Protein AF-A0A1J5FSB3-F1 (afdb_monomer)

Solvent-accessible surface area (backbone atoms only — not comparable to full-atom values): 5185 Å² total; per-residue (Å²): 134,84,80,78,75,77,78,83,49,35,20,45,65,51,96,86,60,67,82,66,39,70,69,32,72,67,39,48,50,53,51,49,50,51,52,50,50,52,52,51,51,49,55,57,40,57,76,73,42,94,46,73,68,60,35,48,68,63,43,52,61,54,50,51,52,52,50,48,52,52,51,50,50,49,61,74,51,21,58,75,86,76,74,75,81,125

Structure (mmCIF, N/CA/C/O backbone):
data_AF-A0A1J5FSB3-F1
#
_entry.id   AF-A0A1J5FSB3-F1
#
loop_
_atom_site.group_PDB
_atom_site.id
_atom_site.type_symbol
_atom_site.label_atom_id
_atom_site.label_alt_id
_atom_site.label_comp_id
_atom_site.label_asym_id
_atom_site.label_entity_id
_atom_site.label_seq_id
_atom_site.pdbx_PDB_ins_code
_atom_site.Cartn_x
_atom_site.Cartn_y
_atom_site.Cartn_z
_atom_site.occupancy
_atom_site.B_iso_or_equiv
_atom_site.auth_seq_id
_atom_site.auth_comp_id
_atom_site.auth_asym_id
_atom_site.auth_atom_id
_atom_site.pdbx_PDB_model_num
ATOM 1 N N . MET A 1 1 ? -21.614 0.243 35.858 1.00 34.00 1 MET A N 1
ATOM 2 C CA . MET A 1 1 ? -20.720 0.911 34.885 1.00 34.00 1 MET A CA 1
ATOM 3 C C . MET A 1 1 ? -20.338 -0.106 33.824 1.00 34.00 1 MET A C 1
ATOM 5 O O . MET A 1 1 ? -19.450 -0.920 34.047 1.00 34.00 1 MET A O 1
ATOM 9 N N . GLU A 1 2 ? -21.073 -0.127 32.716 1.00 33.06 2 GLU A N 1
ATOM 10 C CA . GLU A 1 2 ? -20.848 -1.064 31.615 1.00 33.06 2 GLU A CA 1
ATOM 11 C C . GLU A 1 2 ? -19.587 -0.629 30.854 1.00 33.06 2 GLU A C 1
ATOM 13 O O . GLU A 1 2 ? -19.553 0.421 30.209 1.00 33.06 2 GLU A O 1
ATOM 18 N N . LYS A 1 3 ? -18.492 -1.382 31.013 1.00 35.75 3 LYS A N 1
ATOM 19 C CA . LYS A 1 3 ? -17.249 -1.149 30.271 1.00 35.75 3 LYS A CA 1
ATOM 20 C C . LYS A 1 3 ? -17.505 -1.514 28.811 1.00 35.75 3 LYS A C 1
ATOM 22 O O . LYS A 1 3 ? -17.314 -2.658 28.415 1.00 35.75 3 LYS A O 1
ATOM 27 N N . MET A 1 4 ? -17.922 -0.533 28.015 1.00 41.03 4 MET A N 1
ATOM 28 C CA . MET A 1 4 ? -17.986 -0.633 26.557 1.00 41.03 4 MET A CA 1
ATOM 29 C C . MET A 1 4 ? -16.574 -0.898 26.028 1.00 41.03 4 MET A C 1
ATOM 31 O O . MET A 1 4 ? -15.783 0.026 25.820 1.00 41.03 4 MET A O 1
ATOM 35 N N . THR A 1 5 ? -16.222 -2.172 25.865 1.00 43.50 5 THR A N 1
ATOM 36 C CA . THR A 1 5 ? -14.940 -2.607 25.315 1.00 43.50 5 THR A CA 1
ATOM 37 C C . THR A 1 5 ? -14.821 -2.061 23.897 1.00 43.50 5 THR A C 1
ATOM 39 O O . THR A 1 5 ? -15.413 -2.598 22.958 1.00 43.50 5 THR A O 1
ATOM 42 N N . LYS A 1 6 ? -14.084 -0.956 23.731 1.00 53.03 6 LYS A N 1
ATOM 43 C CA . LYS A 1 6 ? -13.707 -0.432 22.416 1.00 53.03 6 LYS A CA 1
ATOM 44 C C . LYS A 1 6 ? -12.911 -1.522 21.700 1.00 53.03 6 LYS A C 1
ATOM 46 O O . LYS A 1 6 ? -11.727 -1.702 21.981 1.00 53.03 6 LYS A O 1
ATOM 51 N N . LYS A 1 7 ? -13.558 -2.266 20.798 1.00 55.81 7 LYS A N 1
ATOM 52 C CA . LYS A 1 7 ? -12.867 -3.159 19.861 1.00 55.81 7 LYS A CA 1
ATOM 53 C C . LYS A 1 7 ? -11.830 -2.313 19.109 1.00 55.81 7 LYS A C 1
ATOM 55 O O . LYS A 1 7 ? -12.182 -1.311 18.490 1.00 55.81 7 LYS A O 1
ATOM 60 N N . LYS A 1 8 ? -10.545 -2.657 19.240 1.00 56.50 8 LYS A N 1
ATOM 61 C CA . LYS A 1 8 ? -9.448 -2.005 18.511 1.00 56.50 8 LYS A CA 1
ATOM 62 C C . LYS A 1 8 ? -9.407 -2.583 17.099 1.00 56.50 8 LYS A C 1
ATOM 64 O O . LYS A 1 8 ? -8.846 -3.653 16.894 1.00 56.50 8 LYS A O 1
ATOM 69 N N . TYR A 1 9 ? -10.008 -1.887 16.145 1.00 64.12 9 TYR A N 1
ATOM 70 C CA . TYR A 1 9 ? -9.903 -2.235 14.729 1.00 64.12 9 TYR A CA 1
ATOM 71 C C . TYR A 1 9 ? -8.613 -1.686 14.122 1.00 64.12 9 TYR A C 1
ATOM 73 O O . TYR A 1 9 ? -8.091 -0.665 14.583 1.00 64.12 9 TYR A O 1
ATOM 81 N N . TRP A 1 10 ? -8.095 -2.375 13.103 1.00 61.00 10 TRP A N 1
ATOM 82 C CA . TRP A 1 10 ? -6.838 -2.005 12.448 1.00 61.00 10 TRP A CA 1
ATOM 83 C C . TRP A 1 10 ? -6.998 -0.789 11.542 1.00 61.00 10 TRP A C 1
ATOM 85 O O . TRP A 1 10 ? -6.147 0.103 11.555 1.00 61.00 10 TRP A O 1
ATOM 95 N N . PHE A 1 11 ? -8.135 -0.703 10.854 1.00 63.19 11 PHE A N 1
ATOM 96 C CA . PHE A 1 11 ? -8.518 0.455 10.059 1.00 63.19 11 PHE A CA 1
ATOM 97 C C . PHE A 1 11 ? -9.846 1.020 10.563 1.00 63.19 11 PHE A C 1
ATOM 99 O O . PHE A 1 11 ? -10.856 0.318 10.604 1.00 63.19 11 PHE A O 1
ATOM 106 N N . VAL A 1 12 ? -9.832 2.292 10.964 1.00 62.12 12 VAL A N 1
ATOM 107 C CA . VAL A 1 12 ? -11.022 3.024 11.425 1.00 62.12 12 VAL A CA 1
ATOM 108 C C . VAL A 1 12 ? -11.560 3.846 10.262 1.00 62.12 12 VAL A C 1
ATOM 110 O O . VAL A 1 12 ? -10.801 4.539 9.577 1.00 62.12 12 VAL A O 1
ATOM 113 N N . LYS A 1 13 ? -12.875 3.798 10.044 1.00 63.34 13 LYS A N 1
ATOM 114 C CA . LYS A 1 13 ? -13.537 4.593 9.004 1.00 63.34 13 LYS A CA 1
ATOM 115 C C . LYS A 1 13 ? -13.914 5.965 9.565 1.00 63.34 13 LYS A C 1
ATOM 117 O O . LYS A 1 13 ? -14.727 6.065 10.484 1.00 63.34 13 LYS A O 1
ATOM 122 N N . ARG A 1 14 ? -13.361 7.053 9.013 1.00 57.59 14 ARG A N 1
ATOM 123 C CA . ARG A 1 14 ? -13.836 8.413 9.334 1.00 57.59 14 ARG A CA 1
ATOM 124 C C . ARG A 1 14 ? -15.121 8.704 8.563 1.00 57.59 14 ARG A C 1
ATOM 126 O O . ARG A 1 14 ? -15.208 8.478 7.363 1.00 57.59 14 ARG A O 1
ATOM 133 N N . ARG A 1 15 ? -16.113 9.276 9.253 1.00 55.31 15 ARG A N 1
ATOM 134 C CA . ARG A 1 15 ? -17.446 9.597 8.707 1.00 55.31 15 ARG A CA 1
ATOM 135 C C . ARG A 1 15 ? -17.430 10.651 7.582 1.00 55.31 15 ARG A C 1
ATOM 137 O O . ARG A 1 15 ? -18.450 10.818 6.931 1.00 55.31 15 ARG A O 1
ATOM 144 N N . GLN A 1 16 ? -16.317 11.360 7.363 1.00 49.59 16 GLN A N 1
ATOM 145 C CA . GLN A 1 16 ? -16.266 12.533 6.475 1.00 49.59 16 GLN A CA 1
ATOM 146 C C . GLN A 1 16 ? -15.083 12.602 5.496 1.00 49.59 16 GLN A C 1
ATOM 148 O O . GLN A 1 16 ? -15.075 13.497 4.659 1.00 49.59 16 GLN A O 1
ATOM 153 N N . SER A 1 17 ? -14.088 11.709 5.536 1.00 52.62 17 SER A N 1
ATOM 154 C CA . SER A 1 17 ? -12.971 11.730 4.568 1.00 52.62 17 SER A CA 1
ATOM 155 C C . SER A 1 17 ? -12.208 10.409 4.562 1.00 52.62 17 SER A C 1
ATOM 157 O O . SER A 1 17 ? -12.009 9.864 5.644 1.00 52.62 17 SER A O 1
ATOM 159 N N . PHE A 1 18 ? -11.790 9.986 3.356 1.00 57.19 18 PHE A N 1
ATOM 160 C CA . PHE A 1 18 ? -11.020 8.790 2.947 1.00 57.19 18 PHE A CA 1
ATOM 161 C C . PHE A 1 18 ? -11.415 7.463 3.639 1.00 57.19 1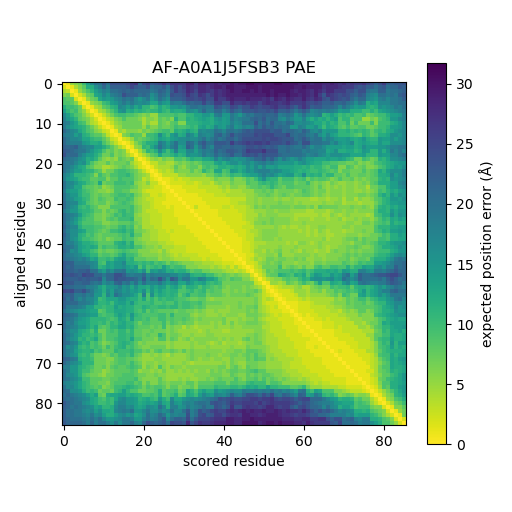8 PHE A C 1
ATOM 163 O O . PHE A 1 18 ? -11.461 7.379 4.863 1.00 57.19 18 PHE A O 1
ATOM 170 N N . PRO A 1 19 ? -11.712 6.382 2.896 1.00 63.97 19 PRO A N 1
ATOM 171 C CA . PRO A 1 19 ? -12.475 5.261 3.448 1.00 63.97 19 PRO A CA 1
ATOM 172 C C . PRO A 1 19 ? -11.786 4.479 4.584 1.00 63.97 19 PRO A C 1
ATOM 174 O O . PRO A 1 19 ? -12.496 3.838 5.356 1.00 63.97 19 PRO A O 1
ATOM 177 N N . PHE A 1 20 ? -10.458 4.563 4.746 1.00 62.78 20 PHE A N 1
ATOM 178 C CA . PHE A 1 20 ? -9.712 3.799 5.753 1.00 62.78 20 PHE A CA 1
ATOM 179 C C . PHE A 1 20 ? -8.542 4.610 6.322 1.00 62.78 20 PHE A C 1
ATOM 181 O O . PHE A 1 20 ? -7.706 5.099 5.564 1.00 62.78 20 PHE A O 1
ATOM 188 N N . TYR A 1 21 ? -8.463 4.735 7.651 1.00 67.19 21 TYR A N 1
ATOM 189 C CA . TYR A 1 21 ? -7.306 5.312 8.340 1.00 67.19 21 TYR A CA 1
ATOM 190 C C . TYR A 1 21 ? -6.600 4.231 9.176 1.00 67.19 21 TYR A C 1
ATOM 192 O O . TYR A 1 21 ? -7.274 3.580 9.986 1.00 67.19 21 TYR A O 1
ATOM 200 N N . PRO A 1 22 ? -5.278 4.022 9.013 1.00 70.56 22 PRO A N 1
ATOM 201 C CA . PRO A 1 22 ? -4.530 3.042 9.793 1.00 70.56 22 PRO A CA 1
ATOM 202 C C . PRO A 1 22 ? -4.469 3.489 11.258 1.00 70.56 22 PRO A C 1
ATOM 204 O O . PRO A 1 22 ? -3.849 4.496 11.600 1.00 70.56 22 PRO A O 1
ATOM 207 N N . ASN A 1 23 ? -5.136 2.746 12.136 1.00 70.88 23 ASN A N 1
ATOM 208 C CA . ASN A 1 23 ? -5.211 3.045 13.568 1.00 70.88 23 ASN A CA 1
ATOM 209 C C . ASN A 1 23 ? -4.301 2.127 14.404 1.00 70.88 23 ASN A C 1
ATOM 211 O O . ASN A 1 23 ? -4.091 2.359 15.594 1.00 70.88 23 ASN A O 1
ATOM 215 N N . THR A 1 24 ? -3.754 1.073 13.794 1.00 75.19 24 THR A N 1
ATOM 216 C CA . THR A 1 24 ? -2.827 0.139 14.440 1.00 75.19 24 THR A CA 1
ATOM 217 C C . THR A 1 24 ? -1.464 0.146 13.767 1.00 75.19 24 THR A C 1
ATOM 219 O O . THR A 1 24 ? -1.322 0.441 12.583 1.00 75.19 24 THR A O 1
ATOM 222 N N . TRP A 1 25 ? -0.440 -0.230 14.530 1.00 76.81 25 TRP A N 1
ATOM 223 C CA . TRP A 1 25 ? 0.927 -0.355 14.022 1.00 76.81 25 TRP A CA 1
ATOM 224 C C . TRP A 1 25 ? 1.040 -1.406 12.901 1.00 76.81 25 TRP A C 1
ATOM 226 O O . TRP A 1 25 ? 1.776 -1.217 11.943 1.00 76.81 25 TRP A O 1
ATOM 236 N N . HIS A 1 26 ? 0.220 -2.461 12.955 1.00 76.69 26 HIS A N 1
ATOM 237 C CA . HIS A 1 26 ? 0.119 -3.469 11.895 1.00 76.69 26 HIS A CA 1
ATOM 238 C C . HIS A 1 26 ? -0.392 -2.882 10.572 1.00 76.69 26 HIS A C 1
ATOM 240 O O . HIS A 1 26 ? 0.123 -3.217 9.510 1.00 76.69 26 HIS A O 1
ATOM 246 N N . ALA A 1 27 ? -1.366 -1.969 10.629 1.00 73.12 27 ALA A N 1
ATOM 247 C CA . ALA A 1 27 ? -1.868 -1.277 9.447 1.00 73.12 27 ALA A CA 1
ATOM 248 C C . ALA A 1 27 ? -0.784 -0.396 8.801 1.00 73.12 27 ALA A C 1
ATOM 250 O O . ALA A 1 27 ? -0.648 -0.384 7.580 1.00 73.12 27 ALA A O 1
ATOM 251 N N . TRP A 1 28 ? 0.033 0.277 9.618 1.00 78.81 28 TRP A N 1
ATOM 252 C CA . TRP A 1 28 ? 1.210 1.014 9.147 1.00 78.81 28 TRP A CA 1
ATOM 253 C C . TRP A 1 28 ? 2.276 0.102 8.543 1.00 78.81 28 TRP A C 1
ATOM 255 O O . TRP A 1 28 ? 2.857 0.459 7.526 1.00 78.81 28 TRP A O 1
ATOM 265 N N . PHE A 1 29 ? 2.507 -1.077 9.120 1.00 84.25 29 PHE A N 1
ATOM 266 C CA . PHE A 1 29 ? 3.456 -2.047 8.575 1.00 84.25 29 PHE A CA 1
ATOM 267 C C . PHE A 1 29 ? 3.015 -2.565 7.199 1.00 84.25 29 PHE A C 1
ATOM 269 O O . PHE A 1 29 ? 3.811 -2.570 6.265 1.00 84.25 29 PHE A O 1
ATOM 276 N N . ILE A 1 30 ? 1.733 -2.912 7.037 1.00 82.19 30 ILE A N 1
ATOM 277 C CA . ILE A 1 30 ? 1.158 -3.319 5.742 1.00 82.19 30 ILE A CA 1
ATOM 278 C C . ILE A 1 30 ? 1.266 -2.181 4.720 1.00 82.19 30 ILE A C 1
ATOM 280 O O . ILE A 1 30 ? 1.655 -2.411 3.577 1.00 82.19 30 ILE A O 1
ATOM 284 N N . LEU A 1 31 ? 0.964 -0.948 5.134 1.00 83.25 31 LEU A N 1
ATOM 285 C CA . LEU A 1 31 ? 1.072 0.227 4.271 1.00 83.25 31 LEU A CA 1
ATOM 286 C C . LEU A 1 31 ? 2.530 0.528 3.888 1.00 83.25 31 LEU A C 1
ATOM 288 O O . LEU A 1 31 ? 2.802 0.884 2.745 1.00 83.25 31 LEU A O 1
ATOM 292 N N . GLY A 1 32 ? 3.472 0.334 4.812 1.00 85.88 32 GLY A N 1
ATOM 293 C CA . GLY A 1 32 ? 4.906 0.459 4.563 1.00 85.88 32 GLY A CA 1
ATOM 294 C C . GLY A 1 32 ? 5.419 -0.599 3.589 1.00 85.88 32 GLY A C 1
ATOM 295 O O . GLY A 1 32 ? 6.123 -0.257 2.643 1.00 85.88 32 GLY A O 1
ATOM 296 N N . ILE A 1 33 ? 5.006 -1.859 3.762 1.00 87.31 33 ILE A N 1
ATOM 297 C CA . ILE A 1 33 ? 5.293 -2.949 2.820 1.00 87.31 33 ILE A CA 1
ATOM 298 C C . ILE A 1 33 ? 4.744 -2.610 1.435 1.00 87.31 33 ILE A C 1
ATOM 300 O O . ILE A 1 33 ? 5.466 -2.731 0.451 1.00 87.31 33 ILE A O 1
ATOM 304 N N . TYR A 1 34 ? 3.498 -2.139 1.357 1.00 84.81 34 TYR A N 1
ATOM 305 C CA . TYR A 1 34 ? 2.889 -1.708 0.101 1.00 84.81 34 TYR A CA 1
ATOM 306 C C . TYR A 1 34 ? 3.710 -0.609 -0.586 1.00 84.81 34 TYR A C 1
ATOM 308 O O . TYR A 1 34 ? 4.006 -0.721 -1.774 1.00 84.81 34 TYR A O 1
ATOM 316 N N . LEU A 1 35 ? 4.127 0.419 0.162 1.00 86.44 35 LEU A N 1
ATOM 317 C CA . LEU A 1 35 ? 4.951 1.502 -0.374 1.00 86.44 35 LEU A CA 1
ATOM 318 C C . LEU A 1 35 ? 6.308 0.984 -0.872 1.00 86.44 35 LEU A C 1
ATOM 320 O O . LEU A 1 35 ? 6.742 1.346 -1.963 1.00 86.44 35 LEU A O 1
ATOM 324 N N . ALA A 1 36 ? 6.956 0.113 -0.096 1.00 88.88 36 ALA A N 1
ATOM 325 C CA . ALA A 1 36 ? 8.242 -0.480 -0.448 1.00 88.88 36 ALA A CA 1
ATOM 326 C C . ALA A 1 36 ? 8.145 -1.346 -1.713 1.00 88.88 36 ALA A C 1
ATOM 328 O O . ALA A 1 36 ? 8.985 -1.220 -2.601 1.00 88.88 36 ALA A O 1
ATOM 329 N N . LEU A 1 37 ? 7.098 -2.170 -1.834 1.00 86.62 37 LEU A N 1
ATOM 330 C CA . LEU A 1 37 ? 6.807 -2.950 -3.042 1.00 86.62 37 LEU A CA 1
ATOM 331 C C . LEU A 1 37 ? 6.562 -2.048 -4.249 1.00 86.62 37 LEU A C 1
ATOM 333 O O . LEU A 1 37 ? 7.065 -2.340 -5.328 1.00 86.62 37 LEU A O 1
ATOM 337 N N . LEU A 1 38 ? 5.824 -0.952 -4.078 1.00 85.50 38 LEU A N 1
ATOM 338 C CA . LEU A 1 38 ? 5.535 -0.018 -5.163 1.00 85.50 38 LEU A CA 1
ATOM 339 C C . LEU A 1 38 ? 6.818 0.642 -5.685 1.00 85.50 38 LEU A C 1
ATOM 341 O O . LEU A 1 38 ? 7.033 0.679 -6.896 1.00 85.50 38 LEU A O 1
ATOM 345 N N . VAL A 1 39 ? 7.699 1.086 -4.785 1.00 87.75 39 VAL A N 1
ATOM 346 C CA . VAL A 1 39 ? 9.015 1.640 -5.146 1.00 87.75 39 VAL A CA 1
ATOM 347 C C . VAL A 1 39 ? 9.906 0.575 -5.791 1.00 87.75 39 VAL A C 1
ATOM 349 O O . VAL A 1 39 ? 10.522 0.842 -6.819 1.00 87.75 39 VAL A O 1
ATOM 352 N N . ALA A 1 40 ? 9.943 -0.643 -5.246 1.00 86.50 40 ALA A N 1
ATOM 353 C CA . ALA A 1 40 ? 10.726 -1.739 -5.812 1.00 86.50 40 ALA A CA 1
ATOM 354 C C . ALA A 1 40 ? 10.256 -2.111 -7.226 1.00 86.50 40 ALA A C 1
ATOM 356 O O . ALA A 1 40 ? 11.083 -2.264 -8.122 1.00 86.50 40 ALA A O 1
ATOM 357 N N . PHE A 1 41 ? 8.940 -2.200 -7.455 1.00 83.25 41 PHE A N 1
ATOM 358 C CA . PHE A 1 41 ? 8.382 -2.434 -8.787 1.00 83.25 41 PHE A CA 1
ATOM 359 C C . PHE A 1 41 ? 8.709 -1.298 -9.750 1.00 83.25 41 PHE A C 1
ATOM 361 O O . PHE A 1 41 ? 9.017 -1.572 -10.906 1.00 83.25 41 PHE A O 1
ATOM 368 N N . PHE A 1 42 ? 8.657 -0.048 -9.287 1.00 82.25 42 PHE A N 1
ATOM 369 C CA . PHE A 1 42 ? 9.009 1.103 -10.110 1.00 82.25 42 PHE A CA 1
ATOM 370 C C . PHE A 1 42 ? 10.471 1.032 -10.571 1.00 82.25 42 PHE A C 1
ATOM 372 O O . PHE A 1 42 ? 10.724 1.085 -11.768 1.00 82.25 42 PHE A O 1
ATOM 379 N N . ILE A 1 43 ? 11.409 0.802 -9.645 1.00 83.56 43 ILE A N 1
ATOM 380 C CA . ILE A 1 43 ? 12.841 0.660 -9.959 1.00 83.56 43 ILE A CA 1
ATOM 381 C C . ILE A 1 43 ? 13.077 -0.521 -10.908 1.00 83.56 43 ILE A C 1
ATOM 383 O O . ILE A 1 43 ? 13.804 -0.393 -11.886 1.00 83.56 43 ILE A O 1
ATOM 387 N N . PHE A 1 44 ? 12.447 -1.670 -10.651 1.00 82.44 44 PHE A N 1
ATOM 388 C CA . PHE A 1 44 ? 12.651 -2.870 -11.464 1.00 82.44 44 PHE A CA 1
ATOM 389 C C . PHE A 1 44 ? 12.158 -2.699 -12.908 1.00 82.44 44 PHE A C 1
ATOM 391 O O . PHE A 1 44 ? 12.763 -3.232 -13.831 1.00 82.44 44 PHE A O 1
ATOM 398 N N . ILE A 1 45 ? 11.059 -1.968 -13.111 1.00 77.75 45 ILE A N 1
ATOM 399 C CA . ILE A 1 45 ? 10.490 -1.734 -14.445 1.00 77.75 45 ILE A CA 1
ATOM 400 C C . ILE A 1 45 ? 11.248 -0.616 -15.169 1.00 77.75 45 ILE A C 1
ATOM 402 O O . ILE A 1 45 ? 11.451 -0.725 -16.375 1.00 77.75 45 ILE A O 1
ATOM 406 N N . ASP A 1 46 ? 11.705 0.416 -14.456 1.00 78.56 46 ASP A N 1
ATOM 407 C CA . ASP A 1 46 ? 12.561 1.475 -15.011 1.00 78.56 46 ASP A CA 1
ATOM 408 C C . ASP A 1 46 ? 13.867 0.900 -15.586 1.00 78.56 46 ASP A C 1
ATOM 410 O O . ASP A 1 46 ? 14.258 1.249 -16.695 1.00 78.56 46 ASP A O 1
ATOM 414 N N . MET A 1 47 ? 14.475 -0.078 -14.901 1.00 76.56 47 MET A N 1
ATOM 415 C CA . MET A 1 47 ? 15.696 -0.747 -15.375 1.00 76.56 47 MET A CA 1
ATOM 416 C C . MET A 1 47 ? 15.510 -1.599 -16.644 1.00 76.56 47 MET A C 1
ATOM 418 O O . MET A 1 47 ? 16.484 -1.826 -17.359 1.00 76.56 47 MET A O 1
ATOM 422 N N . ASP A 1 48 ? 14.298 -2.088 -16.915 1.00 72.06 48 ASP A N 1
ATOM 423 C CA . ASP A 1 48 ? 13.990 -2.978 -18.049 1.00 72.06 48 ASP A CA 1
ATOM 424 C C . ASP A 1 48 ? 13.418 -2.213 -19.263 1.00 72.06 48 ASP A C 1
ATOM 426 O O . ASP A 1 48 ? 13.411 -2.712 -20.388 1.00 72.06 48 ASP A O 1
ATOM 430 N N . SER A 1 49 ? 12.953 -0.975 -19.061 1.00 65.12 49 SER A N 1
ATOM 431 C CA . SER A 1 49 ? 12.207 -0.222 -20.075 1.00 65.12 49 SER A CA 1
ATOM 432 C C . SER A 1 49 ? 13.094 0.714 -20.900 1.00 65.12 49 SER A C 1
ATOM 434 O O . SER A 1 49 ? 13.704 1.637 -20.374 1.00 65.12 49 SER A O 1
ATOM 436 N N . TYR A 1 50 ? 13.077 0.563 -22.228 1.00 70.31 50 TYR A N 1
ATOM 437 C CA . TYR A 1 50 ? 13.742 1.494 -23.160 1.00 70.31 50 TYR A CA 1
ATOM 438 C C . TYR A 1 50 ? 12.895 2.748 -23.471 1.00 70.31 50 TYR A C 1
ATOM 440 O O . TYR A 1 50 ? 13.394 3.726 -24.027 1.00 70.31 50 TYR A O 1
ATOM 448 N N . SER A 1 51 ? 11.597 2.716 -23.141 1.00 79.00 51 SER A N 1
ATOM 449 C CA . SER A 1 51 ? 10.624 3.775 -23.420 1.00 79.00 51 SER A CA 1
ATOM 450 C C . SER A 1 51 ? 9.627 3.926 -22.272 1.00 79.00 51 SER A C 1
ATOM 452 O O . SER A 1 51 ? 9.128 2.939 -21.732 1.00 79.00 51 SER A O 1
ATOM 454 N N . ILE A 1 52 ? 9.288 5.175 -21.942 1.00 74.69 52 ILE A N 1
ATOM 455 C CA . ILE A 1 52 ? 8.382 5.548 -20.839 1.00 74.69 52 ILE A CA 1
ATOM 456 C C . ILE A 1 52 ? 6.989 4.922 -21.026 1.00 74.69 52 ILE A C 1
ATOM 458 O O . ILE A 1 52 ? 6.313 4.567 -20.060 1.00 74.69 52 ILE A O 1
ATOM 462 N N . SER A 1 53 ? 6.553 4.771 -22.278 1.00 79.50 53 SER A N 1
ATOM 463 C CA . SER A 1 53 ? 5.257 4.187 -22.626 1.00 79.50 53 SER A CA 1
ATOM 464 C C . SER A 1 53 ? 5.148 2.732 -22.164 1.00 79.50 53 SER A C 1
ATOM 466 O O . SER A 1 53 ? 4.154 2.361 -21.537 1.00 79.50 53 SER A O 1
ATOM 468 N N . ASP A 1 54 ? 6.179 1.924 -22.424 1.00 77.88 54 ASP A N 1
ATOM 469 C CA . ASP A 1 54 ? 6.236 0.510 -22.035 1.00 77.88 54 ASP A CA 1
ATOM 470 C C . ASP A 1 54 ? 6.273 0.350 -20.511 1.00 77.88 54 ASP A C 1
ATOM 472 O O . ASP A 1 54 ? 5.582 -0.510 -19.954 1.00 77.88 54 ASP A O 1
ATOM 476 N N . THR A 1 55 ? 6.973 1.255 -19.818 1.00 78.56 55 THR A N 1
ATOM 477 C CA . THR A 1 55 ? 6.997 1.317 -18.350 1.00 78.56 55 THR A CA 1
ATOM 478 C C . THR A 1 55 ? 5.589 1.476 -17.780 1.00 78.56 55 THR A C 1
ATOM 480 O O . THR A 1 55 ? 5.199 0.735 -16.877 1.00 78.56 55 THR A O 1
ATOM 483 N N . ILE A 1 56 ? 4.789 2.405 -18.318 1.00 80.19 56 ILE A N 1
ATOM 484 C CA . ILE A 1 56 ? 3.426 2.665 -17.829 1.00 80.19 56 ILE A CA 1
ATOM 485 C C . ILE A 1 56 ? 2.522 1.451 -18.081 1.00 80.19 56 ILE A C 1
ATOM 487 O O . ILE A 1 56 ? 1.802 1.035 -17.169 1.00 80.19 56 ILE A O 1
ATOM 491 N N . TYR A 1 57 ? 2.590 0.835 -19.266 1.00 82.12 57 TYR A N 1
ATOM 492 C CA . TYR A 1 57 ? 1.785 -0.353 -19.580 1.00 82.12 57 TYR A CA 1
ATOM 493 C C . TYR A 1 57 ? 2.112 -1.552 -18.682 1.00 82.12 57 TYR A C 1
ATOM 495 O O . TYR A 1 57 ? 1.199 -2.279 -18.287 1.00 82.12 57 TYR A O 1
ATOM 503 N N . ALA A 1 58 ? 3.378 -1.743 -18.304 1.00 79.12 58 ALA A N 1
ATOM 504 C CA . ALA A 1 58 ? 3.780 -2.811 -17.390 1.00 79.12 58 ALA A CA 1
ATOM 505 C C . ALA A 1 58 ? 3.495 -2.486 -15.910 1.00 79.12 58 ALA A C 1
ATOM 507 O O . ALA A 1 58 ? 3.240 -3.393 -15.110 1.00 79.12 58 ALA A O 1
ATOM 508 N N . PHE A 1 59 ? 3.547 -1.207 -15.529 1.00 80.25 59 PHE A N 1
ATOM 509 C CA . PHE A 1 59 ? 3.402 -0.744 -14.148 1.00 80.25 59 PHE A CA 1
ATOM 510 C C . PHE A 1 59 ? 1.939 -0.650 -13.706 1.00 80.25 59 PHE A C 1
ATOM 512 O O . PHE A 1 59 ? 1.590 -1.154 -12.637 1.00 80.25 59 PHE A O 1
ATOM 519 N N . VAL A 1 60 ? 1.065 -0.069 -14.536 1.00 85.38 60 VAL A N 1
ATOM 520 C CA . VAL A 1 60 ? -0.354 0.155 -14.210 1.00 85.38 60 VAL A CA 1
ATOM 521 C C . VAL A 1 60 ? -1.072 -1.115 -13.732 1.00 85.38 60 VAL A C 1
ATOM 523 O O . VAL A 1 60 ? -1.635 -1.069 -12.638 1.00 85.38 60 VAL A O 1
ATOM 526 N N . PRO A 1 61 ? -1.049 -2.261 -14.445 1.00 85.81 61 PRO A N 1
ATOM 527 C CA . PRO A 1 61 ? -1.761 -3.459 -14.000 1.00 85.81 61 PRO A CA 1
ATOM 528 C C . PRO A 1 61 ? -1.194 -4.034 -12.695 1.00 85.81 61 PRO A C 1
ATOM 530 O O . PRO A 1 61 ? -1.962 -4.470 -11.836 1.00 85.81 61 PRO A O 1
ATOM 533 N N . LYS A 1 62 ? 0.132 -3.982 -12.497 1.00 82.12 62 LYS A N 1
ATOM 534 C CA . LYS A 1 62 ? 0.788 -4.454 -11.264 1.00 82.12 62 LYS A CA 1
ATOM 535 C C . LYS A 1 62 ? 0.387 -3.599 -10.062 1.00 82.12 62 LYS A C 1
ATOM 537 O O . LYS A 1 62 ? 0.032 -4.136 -9.015 1.00 82.12 62 LYS A O 1
ATOM 542 N N . VAL A 1 63 ? 0.371 -2.277 -10.228 1.00 85.25 63 VAL A N 1
ATOM 543 C CA . VAL A 1 63 ? -0.080 -1.333 -9.194 1.00 85.25 63 VAL A CA 1
ATOM 544 C C . VAL A 1 63 ? -1.563 -1.511 -8.910 1.00 85.25 63 VAL A C 1
ATOM 546 O O . VAL A 1 63 ? -1.954 -1.513 -7.745 1.00 85.25 63 VAL A O 1
ATOM 549 N N . PHE A 1 64 ? -2.391 -1.712 -9.935 1.00 86.81 64 PHE A N 1
ATOM 550 C CA . PHE A 1 64 ? -3.822 -1.952 -9.754 1.00 86.81 64 PHE A CA 1
ATOM 551 C C . PHE A 1 64 ? -4.081 -3.224 -8.945 1.00 86.81 64 PHE A C 1
ATOM 553 O O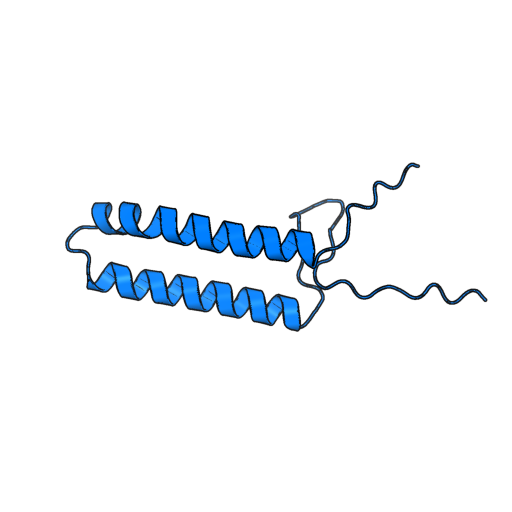 . PHE A 1 64 ? -4.886 -3.215 -8.014 1.00 86.81 64 PHE A O 1
ATOM 560 N N . MET A 1 65 ? -3.344 -4.297 -9.241 1.00 87.25 65 MET A N 1
ATOM 561 C CA . MET A 1 65 ? -3.414 -5.552 -8.496 1.00 87.25 65 MET A CA 1
ATOM 562 C C . MET A 1 65 ? -2.964 -5.367 -7.040 1.00 87.25 65 MET A C 1
ATOM 564 O O . MET A 1 65 ? -3.663 -5.793 -6.120 1.00 87.25 65 MET A O 1
ATOM 568 N N . LEU A 1 66 ? -1.851 -4.661 -6.814 1.00 83.62 66 LEU A N 1
ATOM 569 C CA . LEU A 1 66 ? -1.331 -4.379 -5.474 1.00 83.62 66 LEU A CA 1
ATOM 570 C C . LEU A 1 66 ? -2.296 -3.497 -4.661 1.00 83.62 66 LEU A C 1
ATOM 572 O O . LEU A 1 66 ? -2.556 -3.765 -3.488 1.00 83.62 66 LEU A O 1
ATOM 576 N N . THR A 1 67 ? -2.875 -2.479 -5.301 1.00 83.75 67 THR A N 1
ATOM 577 C CA . THR A 1 67 ? -3.881 -1.589 -4.702 1.00 83.75 67 THR A CA 1
ATOM 578 C C . THR A 1 67 ? -5.152 -2.364 -4.369 1.00 83.75 67 THR A C 1
ATOM 580 O O . THR A 1 67 ? -5.726 -2.167 -3.301 1.00 83.75 67 THR A O 1
ATOM 583 N N . GLY A 1 68 ? -5.569 -3.289 -5.238 1.00 85.44 68 GLY A N 1
ATOM 584 C CA . GLY A 1 68 ? -6.696 -4.185 -4.993 1.00 85.44 68 GLY A CA 1
ATOM 585 C C . GLY A 1 68 ? -6.480 -5.064 -3.762 1.00 85.44 68 GLY A C 1
ATOM 586 O O . GLY A 1 68 ? -7.355 -5.131 -2.900 1.00 85.44 68 GLY A O 1
ATOM 587 N N . ILE A 1 69 ? -5.297 -5.669 -3.618 1.00 84.38 69 ILE A N 1
ATOM 588 C CA . ILE A 1 69 ? -4.942 -6.477 -2.438 1.00 84.38 69 ILE A CA 1
ATOM 589 C C . ILE A 1 69 ? -4.961 -5.620 -1.168 1.00 84.38 69 ILE A C 1
ATOM 591 O O . ILE A 1 69 ? -5.527 -6.033 -0.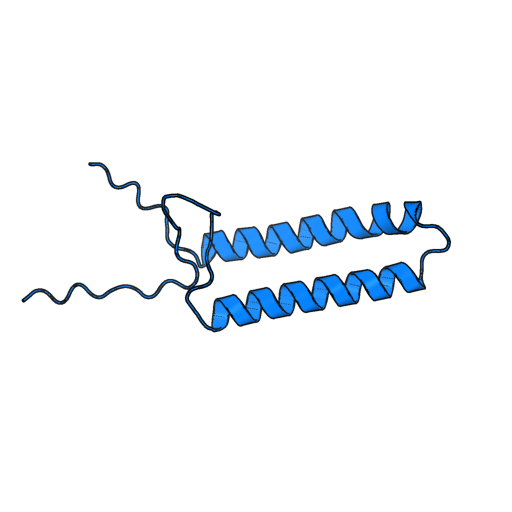151 1.00 84.38 69 ILE A O 1
ATOM 595 N N . LEU A 1 70 ? -4.394 -4.411 -1.223 1.00 80.75 70 LEU A N 1
ATOM 596 C CA . LEU A 1 70 ? -4.431 -3.473 -0.101 1.00 80.75 70 LEU A CA 1
ATOM 597 C C . LEU A 1 70 ? -5.877 -3.107 0.261 1.00 80.75 70 LEU A C 1
ATOM 599 O O . LEU A 1 70 ? -6.237 -3.103 1.434 1.00 80.75 70 LEU A O 1
ATOM 603 N N . PHE A 1 71 ? -6.724 -2.857 -0.737 1.00 80.38 71 PHE A N 1
ATOM 604 C CA . PHE A 1 71 ? -8.128 -2.509 -0.541 1.00 80.38 71 PHE A CA 1
ATOM 605 C C . PHE A 1 71 ? -8.933 -3.657 0.080 1.00 80.38 71 PHE A C 1
ATOM 607 O O . PHE A 1 71 ? -9.679 -3.435 1.032 1.00 80.38 71 PHE A O 1
ATOM 614 N N . VAL A 1 72 ? -8.737 -4.891 -0.392 1.00 80.81 72 VAL A N 1
ATOM 615 C CA . VAL A 1 72 ? -9.346 -6.091 0.205 1.00 80.81 72 VAL A CA 1
ATOM 616 C C . VAL A 1 72 ? -8.861 -6.279 1.640 1.00 80.81 72 VAL A C 1
ATOM 618 O O . VAL A 1 72 ? -9.669 -6.522 2.530 1.00 80.81 72 VAL A O 1
ATOM 621 N N . THR A 1 73 ? -7.567 -6.086 1.898 1.00 77.56 73 THR A N 1
ATOM 622 C CA . THR A 1 73 ? -7.005 -6.142 3.256 1.00 77.56 73 THR A CA 1
ATOM 623 C C . THR A 1 73 ? -7.649 -5.079 4.155 1.00 77.56 73 THR A C 1
ATOM 625 O O . THR A 1 73 ? -8.065 -5.376 5.272 1.00 77.56 73 THR A O 1
ATOM 628 N N . CYS A 1 74 ? -7.838 -3.856 3.659 1.00 74.81 74 CYS A N 1
ATOM 629 C CA . CYS A 1 74 ? -8.550 -2.797 4.377 1.00 74.81 74 CYS A CA 1
ATOM 630 C C . CYS A 1 74 ? -10.025 -3.139 4.644 1.00 74.81 74 CYS A C 1
ATOM 632 O O . CYS A 1 74 ? -10.548 -2.739 5.679 1.00 74.81 74 CYS A O 1
ATOM 634 N N . LEU A 1 75 ? -10.696 -3.876 3.753 1.00 71.44 75 LEU A N 1
ATOM 635 C CA . LEU A 1 75 ? -12.082 -4.317 3.951 1.00 71.44 75 LEU A CA 1
ATOM 636 C C . LEU A 1 75 ? -12.201 -5.475 4.948 1.00 71.44 75 LEU A C 1
ATOM 638 O O . LEU A 1 75 ? -13.118 -5.477 5.761 1.00 71.44 75 LEU A O 1
ATOM 642 N N . VAL A 1 76 ? -11.281 -6.438 4.896 1.00 72.44 76 VAL A N 1
ATOM 643 C CA . VAL A 1 76 ? -11.285 -7.623 5.770 1.00 72.44 76 VAL A CA 1
ATOM 644 C C . VAL A 1 76 ? -10.848 -7.269 7.193 1.00 72.44 76 VAL A C 1
ATOM 646 O O . VAL A 1 76 ? -11.426 -7.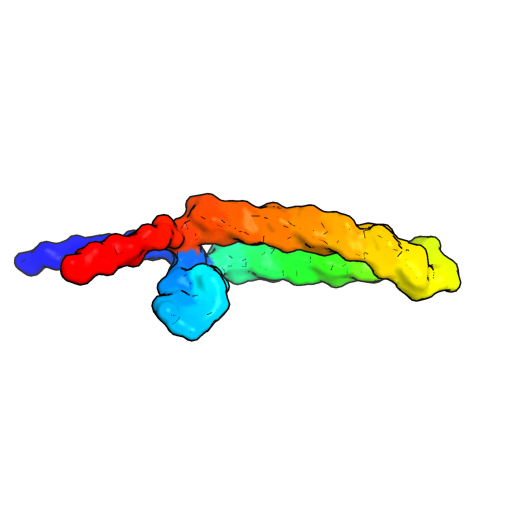764 8.158 1.00 72.44 76 VAL A O 1
ATOM 649 N N . PHE A 1 77 ? -9.841 -6.403 7.339 1.00 70.62 77 PHE A N 1
ATOM 650 C CA . PHE A 1 77 ? -9.278 -6.012 8.639 1.00 70.62 77 PHE A CA 1
ATOM 651 C C . PHE A 1 77 ? -9.782 -4.647 9.145 1.00 70.62 77 PHE A C 1
ATOM 653 O O . PHE A 1 77 ? -9.402 -4.200 10.236 1.00 70.62 77 PHE A O 1
ATOM 660 N N . GLY A 1 78 ? -10.609 -3.955 8.361 1.00 65.56 78 GLY A N 1
ATOM 661 C CA . GLY A 1 78 ? -11.226 -2.685 8.736 1.00 65.56 78 GLY A CA 1
ATOM 662 C C . GLY A 1 78 ? -12.528 -2.845 9.508 1.00 65.56 78 GLY A C 1
ATOM 663 O O . GLY A 1 78 ? -13.106 -3.925 9.590 1.00 65.56 78 GLY A O 1
ATOM 664 N N . GLU A 1 79 ? -12.995 -1.750 10.109 1.00 61.94 79 GLU A N 1
ATOM 665 C CA . GLU A 1 79 ? -14.329 -1.719 10.711 1.00 61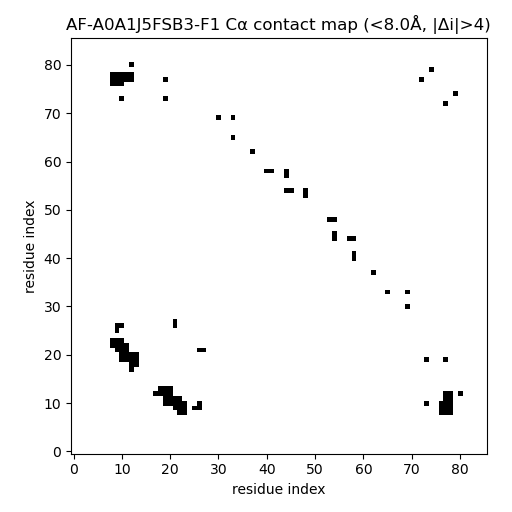.94 79 GLU A CA 1
ATOM 666 C C . GLU A 1 79 ? -15.410 -2.047 9.680 1.00 61.94 79 GLU A C 1
ATOM 668 O O . GLU A 1 79 ? -15.535 -1.361 8.660 1.00 61.94 79 GLU A O 1
ATOM 673 N N . GLU A 1 80 ? -16.254 -3.035 10.002 1.00 55.88 80 GLU A N 1
ATOM 674 C CA . GLU A 1 80 ? -17.523 -3.235 9.310 1.00 55.88 80 GLU A CA 1
ATOM 675 C C . GLU A 1 80 ? -18.277 -1.899 9.278 1.00 55.88 80 GLU A C 1
ATOM 677 O O . GLU A 1 80 ? -18.326 -1.199 10.301 1.00 55.88 80 GLU A O 1
ATOM 682 N N . PRO A 1 81 ? -18.863 -1.507 8.131 1.00 52.38 81 PRO A N 1
ATOM 683 C CA . PRO A 1 81 ? -19.620 -0.275 8.029 1.00 52.38 81 PRO A CA 1
ATOM 684 C C . PRO A 1 81 ? -20.818 -0.366 8.971 1.00 52.38 81 PRO A C 1
ATOM 686 O O . PRO A 1 81 ? -21.886 -0.854 8.609 1.00 52.38 81 PRO A O 1
ATOM 689 N N . LYS A 1 82 ? -20.6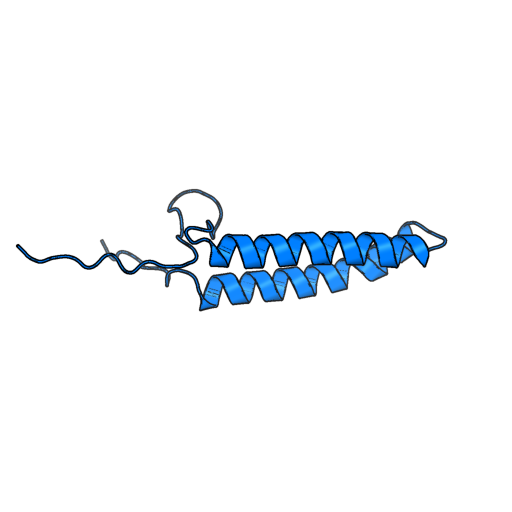55 0.139 10.197 1.00 51.59 82 LYS A N 1
ATOM 690 C CA . LYS A 1 82 ? -21.766 0.391 11.102 1.00 51.59 82 LYS A CA 1
ATOM 691 C C . LYS A 1 82 ? -22.572 1.518 10.484 1.00 51.59 82 LYS A C 1
ATOM 693 O O . LYS A 1 82 ? -22.356 2.696 10.777 1.00 51.59 82 LYS A O 1
ATOM 698 N N . PHE A 1 83 ? -23.510 1.151 9.618 1.00 47.34 83 PHE A N 1
ATOM 699 C CA . PHE A 1 83 ? -24.696 1.950 9.395 1.00 47.34 83 PHE A CA 1
ATOM 700 C C . PHE A 1 83 ? -25.342 2.111 10.768 1.00 47.34 83 PHE A C 1
ATOM 702 O O . PHE A 1 83 ? -26.051 1.230 11.250 1.00 47.34 83 PHE A O 1
ATOM 709 N N . LYS A 1 84 ? -25.035 3.224 11.444 1.00 48.06 84 LYS A N 1
ATOM 7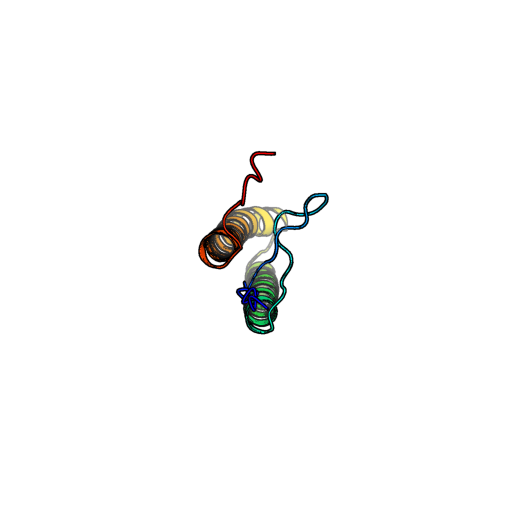10 C CA . LYS A 1 84 ? -25.880 3.717 12.523 1.00 48.06 84 LYS A CA 1
ATOM 711 C C . LYS A 1 84 ? -27.243 3.947 11.878 1.00 48.06 84 LYS A C 1
ATOM 713 O O . LYS A 1 84 ? -27.433 4.961 11.212 1.00 48.06 84 LYS A O 1
ATOM 718 N N . LYS A 1 85 ? -28.151 2.980 12.021 1.00 47.47 85 LYS A N 1
ATOM 719 C CA . LYS A 1 85 ? -29.579 3.265 11.931 1.00 47.47 85 LYS A CA 1
ATOM 720 C C . LYS A 1 85 ? -29.850 4.219 13.093 1.00 47.47 85 LYS A C 1
ATOM 722 O O . LYS A 1 85 ? -29.600 3.861 14.244 1.00 47.47 85 LYS A O 1
ATOM 727 N N . SER A 1 86 ? -30.107 5.474 12.728 1.00 48.44 86 SER A N 1
ATOM 728 C CA . SER A 1 86 ? -30.503 6.538 13.647 1.00 48.44 86 SER A CA 1
ATOM 729 C C . SER A 1 86 ? -31.871 6.245 14.234 1.00 48.44 86 SER A C 1
ATOM 731 O O . SER A 1 86 ? -32.631 5.498 13.580 1.00 48.44 86 SER A O 1
#

Foldseek 3Di:
DDPPPPDDFQWEQDPPDDGTDGPDPVLVVLVVVLVVVLVVLLVVLVVVDPDPVSSCVVNVVVNVVSVVVNVVVCVVRHDDPPPPPD

pLDDT: mean 70.98, std 14.49, range [33.06, 88.88]

Secondary structure (DSSP, 8-state):
---------SEEPPSSS-S-EE-SHHHHHHHHHHHHHHHHHHHHHHHH-SSHHHHHHHHHHHHHHHHHHHHHHHHHHBPP------

Mean predicted aligned error: 11.01 Å

Sequence (86 aa):
MEKMTKKKYWFVKRRQSFPFYPNTWHAWFILGIYLALLVAFFIFIDMDSYSISDTIYAFVPKVFMLTGILFVTCLVFGEEPKFKKS

Radius of gyration: 17.86 Å; Cα contacts (8 Å, |Δi|>4): 57; chains: 1; bounding box: 46×20×58 Å

=== Feature glossary ===
Feature key, reading from the visual/contextual features back to the raw sequence:

Rendered structure images. Structure images are PyMOL renders from six orthogonal camera directions. Cartoon representation draws helices as coils and strands as arrows; sticks shows the backbone as bonds; surface shows the solvent-excluded envelope. Rainbow coloring maps sequence position to hue (blue→red, N→C); chain coloring assigns a distinct color per polypeptide.

Contact-map, Ramachandran, and PAE plots. Three diagnostic plots accompany the record. The Cα contact map visualizes the tertiary structure as a 2D adjacency matrix (8 Å cutoff, sequence-local contacts suppressed). The Ramachandran plot shows the distribution of backbone (φ, ψ) torsions, with points in the α and β basins reflecting secondary structure content. The PAE plot shows AlphaFold's inter-residue confidence as a color matrix.

InterPro / GO / CATH / organism. 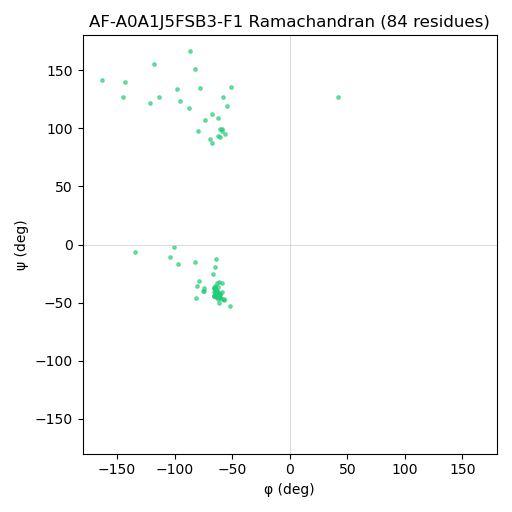The annotation block draws on four external resources. InterPro: which protein families and domains the sequence belongs to. GO: standardized terms for what the protein does, what process it participates in, and where in the cell it acts. CATH: which structural fold it has in the CATH hierarchy. Organism: the species of origin.

Nearest PDB structures. Structural nearest neighbors (via Foldseek easy-search vs the PDB). Reported per hit: target PDB id, E-value, and alignment TM-score. A TM-score above ~0.5 is the conventional threshold for 'same fold'.

Predicted aligned error. Predicted aligned error is AlphaFold's pairwise confidence. Unlike pLDDT (per-residue), PAE is per-residue-pair and captures whether two parts of the structure are correctly placed 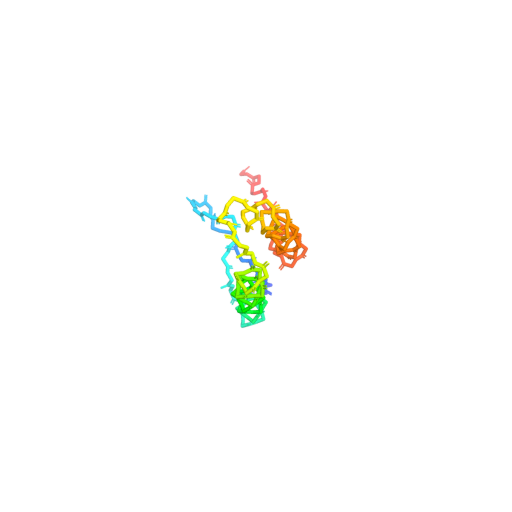relative to each other. Units are ångströms of expected positional error.

Solvent-accessible surface area. SASA measures how much of the protein is reachable by solvent. It is computed by rolling a water-sized probe over the atomic surface and summing the exposed area (Å²). Per-residue SASA distinguishes core (buried, low SASA) from surface (exposed, high SASA) residues; total SASA is a whole-molecule size measure.

B-factor. Crystallographic B-factors measure how much each atom's electron density is smeared out, in Å². They rise in mobile loops and surface residues and fall in the buried interior. In AlphaFold models this column is repurposed to hold pLDDT instead.

pLDDT. For AlphaFold models, the B-factor field carries pLDDT — the model's own estimate of local accuracy on a 0–100 scale. Regions with pLDDT<50 should be treated as essentially unmodeled; they often correspond to intrinsically disordered segments.

Backbone torsions (φ/ψ). φ (phi) and ψ (psi) are the two rotatable backbone dihedrals per residue: φ is the C(i-1)–N–Cα–C torsion, ψ is the N–Cα–C–N(i+1) torsion, both in degrees on (−180°, 180°]. α-helical residues cluster near (−60°, −45°); β-strand residues near (−120°, +130°). A Ramachandran plot is simply a scatter of (φ, ψ) for every residue.

Radius of gyration, Cα contacts, bounding box. Radius of gyration (Rg) is the root-mean-square distance of Cα atoms from their centroid — a single number for overall size and compactness. A globular domain of N residues has Rg ≈ 2.2·N^0.38 Å; an extended or disordered chain has a much larger Rg. The Cα contact count is the number of residue pairs whose Cα atoms are within 8 Å and are more than four positions apart in sequence — a standard proxy for tertiary packing density. The bounding box is the smallest axis-aligned box enclosing all Cα atoms.

Secondary structure (3-state, P-SEA). Three-state secondary structure (P-SEA) collapses the eight DSSP classes into helix (a), strand (b), and coil (c). P-SEA assigns these from Cα geometry alone — distances and angles — without requiring backbone oxygens, so it works on any Cα trace.

Secondary structure (8-state, DSSP). Secondary structure is the local, repeating backbone conformation. DSSP classifies it into eight states by reading the hydrogen-bond network: three helix types (H, G, I), two β types (E, B), two non-regular types (T, S), and unstructured coil (-).

Foldseek 3Di. The Foldseek 3Di string encodes local tertiary geometry as a 20-letter alphabet — one character per residue — derived from the relative positions of nearby Cα atoms. Unlike the amino-acid sequence, 3Di is a direct function of the 3D structure, so two proteins with the same fold have similar 3Di strings even at low sequence identity.

mmCIF coordinates. Structure coordinates are given as an mmCIF _atom_site loop: one row per atom with element, residue name, chain id, sequence number, and x/y/z position in Å. Only the four main-chain atoms per residue are included here; side chains are omitted to keep the record compact.

Sequence. This is the polypeptide sequence — one letter per residue, N-terminus first. Length ranges from a few dozen residues for small domains to over a thousand for large multi-domain proteins.